Protein AF-B6BJ06-F1 (afdb_monomer)

Radius of gyration: 16.69 Å; Cα contacts (8 Å, |Δi|>4): 327; chains: 1; bounding box: 36×36×46 Å

Sequence (164 aa):
MKKNQIKNLITDSDLNSQWVYEVLEWADKYNVTDVMQICNTHNYQTYEEALISLQCINASGKGIEYLPNSIGKLIHLESVNISKNLLSSIPSSIGNLFNLHTLDLSSNHIEKLPPDIAKLLSLKSLNISWNHMNQLPSFLSSMDGLEKLDTSWNRVKNTNRKLI

Solvent-accessible surface area (backbone atoms only — not comparable to full-atom values): 8733 Å² total; per-residue (Å²): 117,61,81,68,59,61,59,75,74,54,55,82,80,54,69,73,43,68,49,54,52,51,50,51,54,51,26,50,72,43,66,26,54,53,66,59,50,44,54,70,42,90,89,45,95,44,56,62,57,24,49,39,66,35,39,61,43,70,44,56,64,44,67,41,59,68,66,62,62,50,60,30,62,31,40,48,21,32,35,40,33,49,21,48,26,49,24,48,55,59,52,56,37,58,23,48,22,46,49,22,31,36,41,34,48,23,40,28,45,30,44,57,80,44,77,36,58,60,50,30,65,48,26,30,34,42,32,50,20,39,22,52,21,56,59,79,66,75,57,67,80,69,39,85,52,50,78,42,77,40,61,54,67,40,56,48,67,94,79,66,88,82,82,116

Organism: Sulfurimonas gotlandica (strain DSM 19862 / JCM 16533 / GD1) (NCBI:txid929558)

InterPro domains:
  IPR001611 Leucine-rich repeat [PS51450] (99-121)
  IPR003591 Leucine-rich repeat, typical subtype [SM00369] (74-96)
  IPR003591 Leucine-rich repeat, typical subtype [SM00369] (97-119)
  IPR003591 Leucine-rich repeat, typical subtype [SM00369] (120-143)
  IPR032675 Leucine-rich repeat domain superfamily [G3DSA:3.80.10.10] (2-164)
  IPR050715 Leucine-rich repeat and signaling effector domain-containing protein [PTHR45752] (51-156)
  IPR055414 Disease resistance R13L4/SHOC-2-like, LRR domain [PF23598] (69-153)

Foldseek 3Di:
DPPVVVVVLADPVQVVDPLLCQQVVLCVLQVFVLLVVLSVDPPDPHSLVSQLCRAETDSAQRQDAADDLSVLSNQNHQEYAHEQYAYQAYHLSVLSNLNHAYDHHYQYAHQDYDLSVLSNLNHAEYEHANYAHQADDPSLVVNVNHNYYHHHNYNHDPDDPPND

Mean predicted aligned error: 6.14 Å

Nearest PDB structures (foldseek):
  4tzh-assembly2_B  TM=9.686E-01  e=1.362E-08  Leptospira interrogans
  4u06-assembly1_A  TM=9.691E-01  e=2.585E-08  Leptospira interrogans serovar Copenhageni str. Fiocruz L1-130
  7ax1-assembly1_A  TM=9.637E-01  e=7.379E-08  Homo sapiens
  7txh-assembly2_E  TM=8.788E-01  e=4.238E-07  Homo sapiens
  8glv-assembly1_Eb  TM=8.750E-01  e=5.047E-07  Chlamydomonas reinhardtii

Structure (mmCIF, N/CA/C/O backbone):
data_AF-B6BJ06-F1
#
_entry.id   AF-B6BJ06-F1
#
loop_
_atom_site.group_PDB
_atom_site.id
_atom_site.type_symbol
_atom_site.label_atom_id
_atom_site.label_alt_id
_atom_site.label_comp_id
_atom_site.label_asym_id
_atom_site.label_entity_id
_atom_site.label_seq_id
_atom_site.pdbx_PDB_ins_code
_atom_site.Cartn_x
_atom_site.Cartn_y
_atom_site.Cartn_z
_atom_site.occupancy
_atom_site.B_iso_or_equiv
_atom_site.auth_seq_id
_atom_site.auth_comp_id
_atom_site.auth_asym_id
_atom_site.auth_atom_id
_atom_site.pdbx_PDB_model_num
ATOM 1 N N . MET A 1 1 ? -14.562 14.552 3.806 1.00 49.53 1 MET A N 1
ATOM 2 C CA . MET A 1 1 ? -15.278 15.077 4.993 1.00 49.53 1 MET A CA 1
ATOM 3 C C . MET A 1 1 ? -14.473 16.280 5.518 1.00 49.53 1 MET A C 1
ATOM 5 O O . MET A 1 1 ? -13.269 16.332 5.295 1.00 49.53 1 MET A O 1
ATOM 9 N N . LYS A 1 2 ? -15.075 17.350 6.069 1.00 37.06 2 LYS A N 1
ATOM 10 C CA . LYS A 1 2 ? -14.274 18.527 6.513 1.00 37.06 2 LYS A CA 1
ATOM 11 C C . LYS A 1 2 ? -13.482 18.142 7.771 1.00 37.06 2 LYS A C 1
ATOM 13 O O . LYS A 1 2 ? -14.026 17.425 8.598 1.00 37.06 2 LYS A O 1
ATOM 18 N N . LYS A 1 3 ? -12.267 18.676 7.970 1.00 43.81 3 LYS A N 1
ATOM 19 C CA . LYS A 1 3 ? -11.367 18.457 9.136 1.00 43.81 3 LYS A CA 1
ATOM 20 C C . LYS A 1 3 ? -12.062 18.445 10.519 1.00 43.81 3 LYS A C 1
ATOM 22 O O . LYS A 1 3 ? -11.574 17.824 11.455 1.00 43.81 3 LYS A O 1
ATOM 27 N N . ASN A 1 4 ? -13.219 19.102 10.629 1.00 42.72 4 ASN A N 1
ATOM 28 C CA . ASN A 1 4 ? -14.059 19.163 11.828 1.00 42.72 4 ASN A CA 1
ATOM 29 C C . ASN A 1 4 ? -14.947 17.922 12.070 1.00 42.72 4 ASN A C 1
ATOM 31 O O . ASN A 1 4 ? -15.340 17.696 13.203 1.00 42.72 4 ASN A O 1
ATOM 35 N N . GLN A 1 5 ? -15.268 17.112 11.057 1.00 50.34 5 GLN A N 1
ATOM 36 C CA . GLN A 1 5 ? -16.071 15.891 11.227 1.00 50.34 5 GLN A CA 1
ATOM 37 C C . GLN A 1 5 ? -15.239 14.719 11.757 1.00 50.34 5 GLN A C 1
ATOM 39 O O . GLN A 1 5 ? -15.732 13.979 12.595 1.00 50.34 5 GLN A O 1
ATOM 44 N N . ILE A 1 6 ? -13.967 14.607 11.354 1.00 53.38 6 ILE A N 1
ATOM 45 C CA . ILE A 1 6 ? -13.030 13.624 11.922 1.00 53.38 6 ILE A CA 1
ATOM 46 C C . ILE A 1 6 ? -12.773 13.937 13.409 1.00 53.38 6 ILE A C 1
ATOM 48 O O . ILE A 1 6 ? -12.807 13.041 14.239 1.00 53.38 6 ILE A O 1
ATOM 52 N N . LYS A 1 7 ? -12.638 15.221 13.777 1.00 51.72 7 LYS A N 1
ATOM 53 C CA . LYS A 1 7 ? -12.495 15.649 15.184 1.00 51.72 7 LYS A CA 1
ATOM 54 C C . LYS A 1 7 ? -13.688 15.302 16.081 1.00 51.72 7 LYS A C 1
ATOM 56 O O . LYS A 1 7 ? -13.487 15.111 17.268 1.00 51.72 7 LYS A O 1
ATOM 61 N N . ASN A 1 8 ? -14.902 15.225 15.533 1.00 50.06 8 ASN A N 1
ATOM 62 C CA . ASN A 1 8 ? -16.104 14.889 16.307 1.00 50.06 8 ASN A CA 1
ATOM 63 C C . ASN A 1 8 ? -16.286 13.376 16.525 1.00 50.06 8 ASN A C 1
ATOM 65 O O . ASN A 1 8 ? -17.201 12.979 17.239 1.00 50.06 8 ASN A O 1
ATOM 69 N N . LEU A 1 9 ? -15.464 12.549 15.874 1.00 53.38 9 LEU A N 1
ATOM 70 C CA . LEU A 1 9 ? -15.512 11.089 15.953 1.00 53.38 9 LEU A CA 1
ATOM 71 C C . LEU A 1 9 ? -14.432 10.526 16.899 1.00 53.38 9 LEU A C 1
ATOM 73 O O . LEU A 1 9 ? -14.568 9.411 17.379 1.00 53.38 9 LEU A O 1
ATOM 77 N N . ILE A 1 10 ? -13.384 11.298 17.203 1.00 55.88 10 ILE A N 1
ATOM 78 C CA . ILE A 1 10 ? -12.196 10.862 17.951 1.00 55.88 10 ILE A CA 1
ATOM 79 C C . ILE A 1 10 ? -12.284 11.354 19.409 1.00 55.88 10 ILE A C 1
ATOM 81 O O . ILE A 1 10 ? -12.588 12.522 19.645 1.00 55.88 10 ILE A O 1
ATOM 85 N N . THR A 1 11 ? -12.002 10.494 20.391 1.00 56.03 11 THR A N 1
ATOM 86 C CA . THR A 1 11 ? -11.835 10.896 21.802 1.00 56.03 11 THR A CA 1
ATOM 87 C C . THR A 1 11 ? -10.463 11.549 22.027 1.00 56.03 11 THR A C 1
ATOM 89 O O . THR A 1 11 ? -9.502 11.266 21.315 1.00 56.03 11 THR A O 1
ATOM 92 N N . ASP A 1 12 ? -10.315 12.400 23.049 1.00 51.66 12 ASP A N 1
ATOM 93 C CA . ASP A 1 12 ? -9.034 13.074 23.342 1.00 51.66 12 ASP A CA 1
ATOM 94 C C . ASP A 1 12 ? -7.854 12.105 23.592 1.00 51.66 12 ASP A C 1
ATOM 96 O O . ASP A 1 12 ? -6.698 12.485 23.405 1.00 51.66 12 ASP A O 1
ATOM 100 N N . SER A 1 13 ? -8.117 10.845 23.967 1.00 57.47 13 SER A N 1
ATOM 101 C CA . SER A 1 13 ? -7.088 9.802 24.105 1.00 57.47 13 SER A CA 1
ATOM 102 C C . SER A 1 13 ? -6.494 9.361 22.765 1.00 57.47 13 SER A C 1
ATOM 104 O O . SER A 1 13 ? -5.293 9.104 22.688 1.00 57.47 13 SER A O 1
ATOM 106 N N . ASP A 1 14 ? -7.308 9.331 21.710 1.00 54.03 14 ASP A N 1
ATOM 107 C CA . ASP A 1 14 ? -6.938 8.862 20.371 1.00 54.03 14 ASP A CA 1
ATOM 108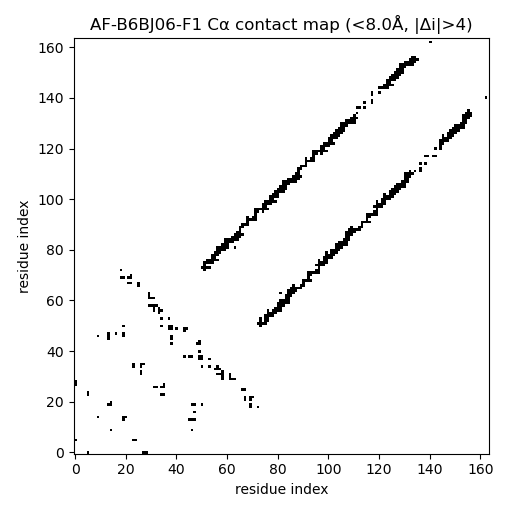 C C . ASP A 1 14 ? -6.239 9.970 19.554 1.00 54.03 14 ASP A C 1
ATOM 110 O O . ASP A 1 14 ? -5.459 9.691 18.641 1.00 54.03 14 ASP A O 1
ATOM 114 N N . LEU A 1 15 ? -6.450 11.243 19.925 1.00 51.44 15 LEU A N 1
ATOM 115 C CA . LEU A 1 15 ? -5.776 12.415 19.344 1.00 51.44 15 LEU A CA 1
ATOM 116 C C . LEU A 1 15 ? -4.274 12.506 19.679 1.00 51.44 15 LEU A C 1
ATOM 118 O O . LEU A 1 15 ? -3.571 13.308 19.063 1.00 51.44 15 LEU A O 1
ATOM 122 N N . ASN A 1 16 ? -3.760 11.690 20.605 1.00 58.12 16 ASN A N 1
ATOM 123 C CA . ASN A 1 1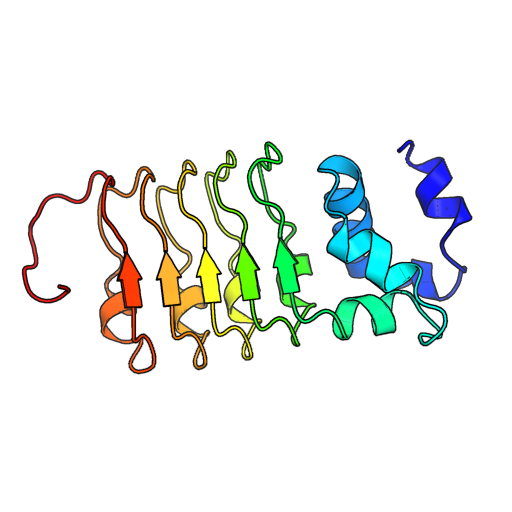6 ? -2.335 11.694 20.959 1.00 58.12 16 ASN A CA 1
ATOM 124 C C . ASN A 1 16 ? -1.451 10.910 19.969 1.00 58.12 16 ASN A C 1
ATOM 126 O O . ASN A 1 16 ? -0.232 11.102 19.955 1.00 58.12 16 ASN A O 1
ATOM 130 N N . SER A 1 17 ? -2.036 10.078 19.100 1.00 74.56 17 SER A N 1
ATOM 131 C CA . SER A 1 17 ? -1.301 9.286 18.107 1.00 74.56 17 SER A CA 1
ATOM 132 C C . SER A 1 17 ? -1.358 9.945 16.725 1.00 74.56 17 SER A C 1
ATOM 134 O O . SER A 1 17 ? -2.230 9.657 15.909 1.00 74.56 17 SER A O 1
ATOM 136 N N . GLN A 1 18 ? -0.382 10.812 16.420 1.00 86.44 18 GLN A N 1
ATOM 137 C CA . GLN A 1 18 ? -0.263 11.544 15.139 1.00 86.44 18 GLN A CA 1
ATOM 138 C C . GLN A 1 18 ? -0.430 10.654 13.887 1.00 86.44 18 GLN A C 1
ATOM 140 O O . GLN A 1 18 ? -0.928 11.109 12.857 1.00 86.44 18 GLN A O 1
ATOM 145 N N . TRP A 1 19 ? -0.029 9.384 13.976 1.00 93.38 19 TRP A N 1
ATOM 146 C CA . TRP A 1 19 ? -0.127 8.414 12.886 1.00 93.38 19 TRP A CA 1
ATOM 147 C C . TRP A 1 19 ? -1.575 7.973 12.600 1.00 93.38 19 TRP A C 1
ATOM 149 O O . TRP A 1 19 ? -1.930 7.784 11.438 1.00 93.38 19 TRP A O 1
ATOM 159 N N . VAL A 1 20 ? -2.421 7.860 13.634 1.00 92.38 20 VAL A N 1
ATOM 160 C CA . VAL A 1 20 ? -3.848 7.508 13.508 1.00 92.38 20 VAL A CA 1
ATOM 161 C C . VAL A 1 20 ? -4.549 8.577 12.682 1.00 92.38 20 VAL A C 1
ATOM 163 O O . VAL A 1 20 ? -5.242 8.269 11.714 1.00 92.38 20 VAL A O 1
ATOM 166 N N . TYR A 1 21 ? -4.299 9.848 13.005 1.00 90.25 21 TYR A N 1
ATOM 167 C CA . TYR A 1 21 ? -4.871 10.969 12.268 1.00 90.25 21 TYR A CA 1
ATOM 168 C C . TYR A 1 21 ? -4.455 10.971 10.793 1.00 90.25 21 TYR A C 1
ATOM 170 O O . TYR A 1 21 ? -5.302 11.164 9.927 1.00 90.25 21 TYR A O 1
ATOM 178 N N . GLU A 1 22 ? -3.174 10.722 10.498 1.00 93.62 22 GLU A N 1
ATOM 179 C CA . GLU A 1 22 ? -2.674 10.663 9.118 1.00 93.62 22 GLU A CA 1
ATOM 180 C C . GLU A 1 22 ? -3.395 9.576 8.302 1.00 93.62 22 GLU A C 1
ATOM 182 O O . GLU A 1 22 ? -3.807 9.824 7.167 1.00 93.62 22 GLU A O 1
ATOM 187 N N . VAL A 1 23 ? -3.592 8.387 8.885 1.00 95.56 23 VAL A N 1
ATOM 188 C CA . VAL A 1 23 ? -4.293 7.272 8.229 1.00 95.56 23 VAL A CA 1
ATOM 189 C C . VAL A 1 23 ? -5.776 7.591 8.028 1.00 95.56 23 VAL A C 1
ATOM 191 O O . VAL A 1 23 ? -6.295 7.364 6.935 1.00 95.56 23 VAL A O 1
ATOM 194 N N . LEU A 1 24 ? -6.454 8.151 9.034 1.00 94.00 24 LEU A N 1
ATOM 195 C CA . LEU A 1 24 ? -7.875 8.505 8.942 1.00 94.00 24 LEU A CA 1
ATOM 196 C C . LEU A 1 24 ? -8.128 9.654 7.958 1.00 94.00 24 LEU A C 1
ATOM 198 O O . LEU A 1 24 ? -9.065 9.586 7.168 1.00 94.00 24 LEU A O 1
ATOM 202 N N . GLU A 1 25 ? -7.289 10.693 7.959 1.00 94.06 25 GLU A N 1
ATOM 203 C CA . GLU A 1 25 ? -7.389 11.804 7.005 1.00 94.06 25 GLU A CA 1
ATOM 204 C C . GLU A 1 25 ? -7.158 11.316 5.569 1.00 94.06 25 GLU A C 1
ATOM 206 O O . GLU A 1 25 ? -7.900 11.689 4.658 1.00 94.06 25 GLU A O 1
ATOM 211 N N . TRP A 1 26 ? -6.172 10.438 5.363 1.00 97.50 26 TRP A N 1
ATOM 212 C CA . TRP A 1 26 ? -5.938 9.800 4.070 1.00 97.50 26 TRP A CA 1
ATOM 213 C C . TRP A 1 26 ? -7.134 8.951 3.622 1.00 97.50 26 TRP A C 1
ATOM 215 O O . TRP A 1 26 ? -7.601 9.093 2.488 1.00 97.50 26 TRP A O 1
ATOM 225 N N . ALA A 1 27 ? -7.651 8.096 4.504 1.00 96.50 27 ALA A N 1
ATOM 226 C CA . ALA A 1 27 ? -8.765 7.213 4.188 1.00 96.50 27 ALA A CA 1
ATOM 227 C C . ALA A 1 27 ? -10.039 7.997 3.868 1.00 96.50 27 ALA A C 1
ATOM 229 O O . ALA A 1 27 ? -10.725 7.678 2.896 1.00 96.50 27 ALA A O 1
ATOM 230 N N . ASP A 1 28 ? -10.321 9.059 4.624 1.00 95.12 28 ASP A N 1
ATOM 231 C CA . ASP A 1 28 ? -11.442 9.956 4.364 1.00 95.12 28 ASP A CA 1
ATOM 232 C C . ASP A 1 28 ? -11.299 10.680 3.019 1.00 95.12 28 ASP A C 1
ATOM 234 O O . ASP A 1 28 ? -12.246 10.727 2.230 1.00 95.12 28 ASP A O 1
ATOM 238 N N . LYS A 1 29 ? -10.100 11.200 2.718 1.00 96.69 29 LYS A N 1
ATOM 239 C CA . LYS A 1 29 ? -9.819 11.908 1.460 1.00 96.69 29 LYS A CA 1
ATOM 240 C C . LYS A 1 29 ? -10.120 11.039 0.239 1.00 96.69 29 LYS A C 1
ATOM 242 O O . LYS A 1 29 ? -10.716 11.531 -0.717 1.00 96.69 29 LYS A O 1
ATOM 247 N N . TYR A 1 30 ? -9.699 9.776 0.264 1.00 97.31 30 TYR A N 1
ATOM 248 C CA . TYR A 1 30 ? -9.817 8.862 -0.877 1.00 97.31 30 TYR A CA 1
ATOM 249 C C . TYR A 1 30 ? -10.987 7.877 -0.764 1.00 97.31 30 TYR A C 1
ATOM 251 O O . TYR A 1 30 ? -11.117 6.977 -1.594 1.00 97.31 30 TYR A O 1
ATOM 259 N N . ASN A 1 31 ? -11.862 8.044 0.231 1.00 96.00 31 ASN A N 1
ATOM 260 C CA . ASN A 1 31 ? -13.013 7.174 0.468 1.00 96.00 31 ASN A CA 1
ATOM 261 C C . ASN A 1 31 ? -12.624 5.679 0.550 1.00 96.00 31 ASN A C 1
ATOM 263 O O . ASN A 1 31 ? -13.162 4.821 -0.171 1.00 96.00 31 ASN A O 1
ATOM 267 N N . VAL A 1 32 ? -11.640 5.391 1.408 1.00 96.62 32 VAL A N 1
ATOM 268 C CA . VAL A 1 32 ? -11.146 4.045 1.726 1.00 96.62 32 VAL A CA 1
ATOM 269 C C . VAL A 1 32 ? -12.005 3.471 2.848 1.00 96.62 32 VAL A C 1
ATOM 271 O O . VAL A 1 32 ? -11.763 3.696 4.033 1.00 96.62 32 VAL A O 1
ATOM 274 N N . THR A 1 33 ? -13.061 2.760 2.461 1.00 92.88 33 THR A N 1
ATOM 275 C CA . THR A 1 33 ? -14.133 2.352 3.376 1.00 92.88 33 THR A CA 1
ATOM 276 C C . THR A 1 33 ? -13.687 1.355 4.430 1.00 92.88 33 THR A C 1
ATOM 278 O O . THR A 1 33 ? -14.184 1.444 5.542 1.00 92.88 33 THR A O 1
ATOM 281 N N . ASP A 1 34 ? -12.744 0.463 4.128 1.00 92.62 34 ASP A N 1
ATOM 282 C CA . ASP A 1 34 ? -12.305 -0.577 5.071 1.00 92.62 34 ASP A CA 1
ATOM 283 C C . ASP A 1 34 ? -11.707 0.036 6.347 1.00 92.62 34 ASP A C 1
ATOM 285 O O . ASP A 1 34 ? -12.043 -0.366 7.460 1.00 92.62 34 ASP A O 1
ATOM 289 N N . VAL A 1 35 ? -10.904 1.094 6.181 1.00 93.25 35 VAL A N 1
ATOM 290 C CA . VAL A 1 35 ? -10.323 1.874 7.285 1.00 93.25 35 VAL A CA 1
ATOM 291 C C . VAL A 1 35 ? -11.416 2.582 8.088 1.00 93.25 35 VAL A C 1
ATOM 293 O O . VAL A 1 35 ? -11.393 2.584 9.314 1.00 93.25 35 VAL A O 1
ATOM 296 N N . MET A 1 36 ? -12.412 3.162 7.418 1.00 90.56 36 MET A N 1
ATOM 297 C CA . MET A 1 36 ? -13.497 3.859 8.116 1.00 90.56 36 MET A CA 1
ATOM 298 C C . MET A 1 36 ? -14.468 2.886 8.802 1.00 90.56 36 MET A C 1
ATOM 300 O O . MET A 1 36 ? -15.033 3.205 9.843 1.00 90.56 36 MET A O 1
ATOM 304 N N . GLN A 1 37 ? -14.683 1.696 8.240 1.00 90.19 37 GLN A N 1
ATOM 305 C CA . GLN A 1 37 ? -15.586 0.682 8.782 1.00 90.19 37 GLN A CA 1
ATOM 306 C C . GLN A 1 37 ? -15.001 -0.005 10.014 1.00 90.19 37 GLN A C 1
ATOM 308 O O . GLN A 1 37 ? -15.733 -0.185 10.988 1.00 90.19 37 GLN A O 1
ATOM 313 N N . ILE A 1 38 ? -13.702 -0.332 10.018 1.00 89.50 38 ILE A N 1
ATOM 314 C CA . ILE A 1 38 ? -13.080 -0.980 11.183 1.00 89.50 38 ILE A CA 1
ATOM 315 C C . ILE A 1 38 ? -13.183 -0.091 12.427 1.00 89.50 38 ILE A C 1
ATOM 317 O O . ILE A 1 38 ? -13.570 -0.561 13.493 1.00 89.50 38 ILE A O 1
ATOM 321 N N . CYS A 1 39 ? -12.983 1.218 12.262 1.00 85.69 39 CYS A N 1
ATOM 322 C CA . CYS A 1 39 ? -13.110 2.210 13.326 1.00 85.69 39 CYS A CA 1
ATOM 323 C C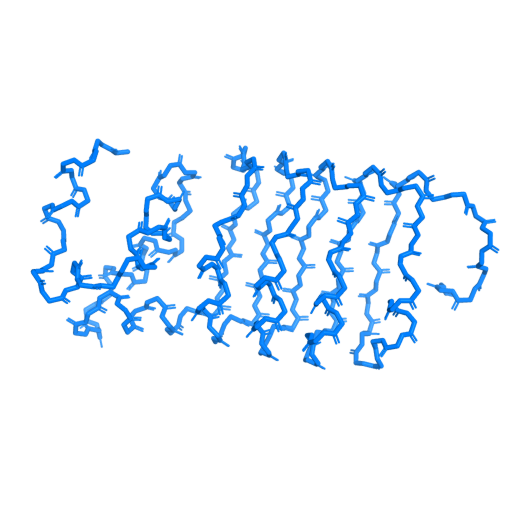 . CYS A 1 39 ? -14.539 2.334 13.884 1.00 85.69 39 CYS A C 1
ATOM 325 O O . CYS A 1 39 ? -14.711 2.711 15.035 1.00 85.69 39 CYS A O 1
ATOM 327 N N . ASN A 1 40 ? -15.568 1.985 13.108 1.00 83.38 40 ASN A N 1
ATOM 328 C CA . ASN A 1 40 ? -16.964 2.006 13.564 1.00 83.38 40 ASN A CA 1
ATOM 329 C C . ASN A 1 40 ? -17.415 0.679 14.204 1.00 83.38 40 ASN A C 1
ATOM 331 O O . ASN A 1 40 ? -18.587 0.521 14.557 1.00 83.38 40 ASN A O 1
ATOM 335 N N . THR A 1 41 ? -16.518 -0.300 14.329 1.00 84.44 41 THR A N 1
ATOM 336 C CA . THR A 1 41 ? -16.837 -1.589 14.945 1.00 84.44 41 THR A CA 1
ATOM 337 C C . THR A 1 41 ? -16.785 -1.463 16.467 1.00 84.44 41 THR A C 1
ATOM 339 O O . THR A 1 41 ? -15.774 -1.065 17.031 1.00 84.44 41 THR A O 1
ATOM 342 N N . HIS A 1 42 ? -17.859 -1.865 17.150 1.00 75.12 42 HIS A N 1
ATOM 343 C CA . HIS A 1 42 ? -18.038 -1.688 18.602 1.00 75.12 42 HIS A CA 1
ATOM 344 C C . HIS A 1 42 ? -17.142 -2.588 19.479 1.00 75.12 42 HIS A C 1
ATOM 346 O O . HIS A 1 42 ? -17.293 -2.607 20.698 1.00 75.12 42 HIS A O 1
ATOM 352 N N . ASN A 1 43 ? -16.230 -3.351 18.873 1.00 84.38 43 ASN A N 1
ATOM 353 C CA . ASN A 1 43 ? -15.359 -4.300 19.569 1.00 84.38 43 ASN A CA 1
ATOM 354 C C . ASN A 1 43 ? -14.005 -3.697 19.975 1.00 84.38 43 ASN A C 1
ATOM 356 O O . ASN A 1 43 ? -13.211 -4.393 20.604 1.00 84.38 43 ASN A O 1
ATOM 360 N N . TYR A 1 44 ? -13.733 -2.440 19.617 1.00 82.94 44 TYR A N 1
ATOM 361 C CA . TYR A 1 44 ? -12.471 -1.758 19.909 1.00 82.94 44 TYR A CA 1
ATOM 362 C C . TYR A 1 44 ? -12.702 -0.587 20.854 1.00 82.94 44 TYR A C 1
ATOM 364 O O . TYR A 1 44 ? -13.725 0.095 20.766 1.00 82.94 44 TYR A O 1
ATOM 372 N N . GLN A 1 45 ? -11.756 -0.355 21.762 1.00 83.44 45 GLN A N 1
ATOM 373 C CA . GLN A 1 45 ? -11.841 0.743 22.724 1.00 83.44 45 GLN A CA 1
ATOM 374 C C . GLN A 1 45 ? -11.292 2.046 22.138 1.00 83.44 45 GLN A C 1
ATOM 376 O O . GLN A 1 45 ? -11.710 3.122 22.559 1.00 83.44 45 GLN A O 1
ATOM 381 N N . THR A 1 46 ? -10.384 1.945 21.162 1.00 86.75 46 THR A N 1
ATOM 382 C CA . THR A 1 46 ? -9.731 3.081 20.497 1.00 86.75 46 THR A CA 1
ATOM 383 C C . THR A 1 46 ? -9.627 2.868 18.988 1.00 86.75 46 THR A C 1
ATOM 385 O O . THR A 1 46 ? -9.648 1.737 18.488 1.00 86.75 46 THR A O 1
ATOM 388 N N . TYR A 1 47 ? -9.444 3.952 18.233 1.00 88.94 47 TYR A N 1
ATOM 389 C CA . TYR A 1 47 ? -9.121 3.855 16.809 1.00 88.94 47 TYR A CA 1
ATOM 390 C C . TYR A 1 47 ? -7.754 3.243 16.539 1.00 88.94 47 TYR A C 1
ATOM 392 O O . TYR A 1 47 ? -7.589 2.575 15.523 1.00 88.94 47 TYR A O 1
ATOM 400 N N . GLU A 1 48 ? -6.791 3.427 17.437 1.00 90.44 48 GLU A N 1
ATOM 401 C CA . GLU A 1 48 ? -5.483 2.782 17.337 1.00 90.44 48 GLU A CA 1
ATOM 402 C C . GLU A 1 48 ? -5.622 1.253 17.336 1.00 90.44 48 GLU A C 1
ATOM 404 O O . GLU A 1 48 ? -5.119 0.595 16.423 1.00 90.44 48 GLU A O 1
ATOM 409 N N . GLU A 1 49 ? -6.382 0.691 18.279 1.00 90.06 49 GLU A N 1
ATOM 410 C CA . GLU A 1 49 ? -6.678 -0.747 18.323 1.00 90.06 49 GLU A CA 1
ATOM 411 C C . GLU A 1 49 ? -7.400 -1.226 17.060 1.00 90.06 49 GLU A C 1
ATOM 413 O O . GLU A 1 49 ? -7.004 -2.232 16.464 1.00 90.06 49 GLU A O 1
ATOM 418 N N . ALA A 1 50 ? -8.423 -0.487 16.620 1.00 92.88 50 ALA A N 1
ATOM 419 C CA . ALA A 1 50 ? -9.172 -0.820 15.413 1.00 92.88 50 ALA A CA 1
ATOM 420 C C . ALA A 1 50 ? -8.261 -0.848 14.174 1.00 92.88 50 ALA A C 1
ATOM 422 O O . ALA A 1 50 ? -8.249 -1.831 13.432 1.00 92.88 50 ALA A O 1
ATOM 423 N N . LEU A 1 51 ? -7.446 0.190 13.969 1.00 94.25 51 LEU A N 1
ATOM 424 C CA . LEU A 1 51 ? -6.528 0.293 12.834 1.00 94.25 51 LEU A CA 1
ATOM 425 C C . LEU A 1 51 ? -5.448 -0.790 12.866 1.00 94.25 51 LEU A C 1
ATOM 427 O O . LEU A 1 51 ? -5.186 -1.414 11.839 1.00 94.25 51 LEU A O 1
ATOM 431 N N . ILE A 1 52 ? -4.839 -1.050 14.027 1.00 93.19 52 ILE A N 1
ATOM 432 C CA . ILE A 1 52 ? -3.819 -2.098 14.165 1.00 93.19 52 ILE A CA 1
ATOM 433 C C . ILE A 1 52 ? -4.408 -3.475 13.851 1.00 93.19 52 ILE A C 1
ATOM 435 O O . ILE A 1 52 ? -3.682 -4.322 13.340 1.00 93.19 52 ILE A O 1
ATOM 439 N N . SER A 1 53 ? -5.698 -3.701 14.111 1.00 95.31 53 SER A N 1
ATOM 440 C CA . SER A 1 53 ? -6.374 -4.970 13.814 1.00 95.31 53 SER A CA 1
ATOM 441 C C . SER A 1 53 ? -6.745 -5.174 12.340 1.00 95.31 53 SER A C 1
ATOM 443 O O . SER A 1 53 ? -7.204 -6.255 11.971 1.00 95.31 53 SER A O 1
ATOM 445 N N . LEU A 1 54 ? -6.578 -4.156 11.490 1.00 97.00 54 LEU A N 1
ATOM 446 C CA . LEU A 1 54 ? -6.990 -4.220 10.094 1.00 97.00 54 LEU A CA 1
ATOM 447 C C . LEU A 1 54 ? -6.150 -5.250 9.324 1.00 97.00 54 LEU A C 1
ATOM 449 O O . LEU A 1 54 ? -4.926 -5.149 9.266 1.00 97.00 54 LEU A O 1
ATOM 453 N N . GLN A 1 55 ? -6.825 -6.211 8.691 1.00 97.75 55 GLN A N 1
ATOM 454 C CA . GLN A 1 55 ? -6.180 -7.271 7.905 1.00 97.75 55 GLN A CA 1
ATOM 455 C C . GLN A 1 55 ? -6.177 -6.987 6.401 1.00 97.75 55 GLN A C 1
ATOM 457 O O . GLN A 1 55 ? -5.286 -7.435 5.680 1.00 97.75 55 GLN A O 1
ATOM 462 N N . CYS A 1 56 ? -7.154 -6.227 5.911 1.00 98.19 56 CYS A N 1
ATOM 463 C CA . CYS A 1 56 ? -7.336 -5.994 4.485 1.00 98.19 56 CYS A CA 1
ATOM 464 C C . CYS A 1 56 ? -7.608 -4.520 4.193 1.00 98.19 56 CYS A C 1
ATOM 466 O O . CYS A 1 56 ? -8.415 -3.888 4.872 1.00 98.19 56 CYS A O 1
ATOM 468 N N . ILE A 1 57 ? -6.979 -4.000 3.139 1.00 98.25 57 ILE A N 1
ATOM 469 C CA . ILE A 1 57 ? -7.342 -2.720 2.521 1.00 98.25 57 ILE A CA 1
ATOM 470 C C . ILE A 1 57 ? -7.606 -2.948 1.039 1.00 98.25 57 ILE A C 1
ATOM 472 O O . ILE A 1 57 ? -6.725 -3.385 0.298 1.00 98.25 57 ILE A O 1
ATOM 476 N N . ASN A 1 58 ? -8.794 -2.569 0.587 1.00 98.19 58 ASN A N 1
ATOM 477 C CA . ASN A 1 58 ? -9.160 -2.422 -0.807 1.00 98.19 58 ASN A CA 1
ATOM 478 C C . ASN A 1 58 ? -9.468 -0.952 -1.114 1.00 98.19 58 ASN A C 1
ATOM 480 O O . ASN A 1 58 ? -10.544 -0.424 -0.836 1.00 98.19 58 ASN A O 1
ATOM 484 N N . ALA A 1 59 ? -8.506 -0.297 -1.753 1.00 98.06 59 ALA A N 1
ATOM 485 C CA . ALA A 1 59 ? -8.615 1.072 -2.228 1.00 98.06 59 ALA A CA 1
ATOM 486 C C . ALA A 1 59 ? -8.386 1.162 -3.745 1.00 98.06 59 ALA A C 1
ATOM 488 O O . ALA A 1 59 ? -7.839 2.147 -4.246 1.00 98.06 59 ALA A O 1
ATOM 489 N N . SER A 1 60 ? -8.794 0.131 -4.491 1.00 98.56 60 SER A N 1
ATOM 490 C CA . SER A 1 60 ? -8.682 0.127 -5.949 1.00 98.56 60 SER A CA 1
ATOM 491 C C . SER A 1 60 ? -9.533 1.235 -6.580 1.00 98.56 60 SER A C 1
ATOM 493 O O . SER A 1 60 ? -10.712 1.377 -6.246 1.00 98.56 60 SER A O 1
ATOM 495 N N . GLY A 1 61 ? -8.992 1.960 -7.563 1.00 98.50 61 GLY A N 1
ATOM 496 C CA . GLY A 1 61 ? -9.791 2.887 -8.377 1.00 98.50 61 GLY A CA 1
ATOM 497 C C . GLY A 1 61 ? -10.240 4.153 -7.644 1.00 98.50 61 GLY A C 1
ATOM 498 O O . GLY A 1 61 ? -11.318 4.669 -7.934 1.00 98.50 61 GLY A O 1
ATOM 499 N N . LYS A 1 62 ? -9.467 4.628 -6.663 1.00 98.06 62 LYS A N 1
ATOM 500 C CA . LYS A 1 62 ? -9.835 5.751 -5.783 1.00 98.06 62 LYS A CA 1
ATOM 501 C C . LYS A 1 62 ? -9.152 7.073 -6.146 1.00 98.06 62 LYS A C 1
ATOM 503 O O . LYS A 1 62 ? -9.387 8.078 -5.481 1.00 98.06 62 LYS A O 1
ATOM 508 N N . GLY A 1 63 ? -8.317 7.085 -7.187 1.00 98.31 63 GLY A N 1
ATOM 509 C CA . GLY A 1 63 ? -7.521 8.257 -7.562 1.00 98.31 63 GLY A CA 1
ATOM 510 C C . GLY A 1 63 ? -6.448 8.596 -6.524 1.00 98.31 63 GLY A C 1
ATOM 511 O O . GLY A 1 63 ? -6.120 9.762 -6.341 1.00 98.31 63 GLY A O 1
ATOM 512 N N . ILE A 1 64 ? -5.933 7.593 -5.807 1.00 98.62 64 ILE A N 1
ATOM 513 C CA . ILE A 1 64 ? -4.912 7.784 -4.774 1.00 98.62 64 ILE A CA 1
ATOM 514 C C . ILE A 1 64 ? -3.598 8.229 -5.414 1.00 98.62 64 ILE A C 1
ATOM 516 O O . ILE A 1 64 ? -3.033 7.521 -6.243 1.00 98.62 64 ILE A O 1
ATOM 520 N N . GLU A 1 65 ? -3.090 9.381 -4.986 1.00 98.38 65 GLU A N 1
ATOM 521 C CA . GLU A 1 65 ? -1.815 9.941 -5.460 1.00 98.38 65 GLU A CA 1
ATOM 522 C C . GLU A 1 65 ? -0.632 9.577 -4.551 1.00 98.38 65 GLU A C 1
ATOM 524 O O . GLU A 1 65 ? 0.516 9.570 -4.991 1.00 98.38 65 GLU A O 1
ATOM 529 N N . TYR A 1 66 ? -0.899 9.255 -3.280 1.00 98.38 66 TYR A N 1
ATOM 530 C CA . TYR A 1 66 ? 0.120 8.871 -2.300 1.00 98.38 66 TYR A CA 1
ATOM 531 C C . TYR A 1 66 ? -0.435 7.925 -1.230 1.00 98.38 66 TYR A C 1
ATOM 533 O O . TYR A 1 66 ? -1.626 7.954 -0.906 1.00 98.38 66 TYR A O 1
ATOM 541 N N . LEU A 1 67 ? 0.458 7.134 -0.634 1.00 98.31 67 LEU A N 1
ATOM 542 C CA . LEU A 1 67 ? 0.212 6.431 0.625 1.00 98.31 67 LEU A CA 1
ATOM 543 C C . LEU A 1 67 ? 0.876 7.202 1.777 1.00 98.31 67 LEU A C 1
ATOM 545 O O . LEU A 1 67 ? 1.998 7.684 1.599 1.00 98.31 67 LEU A O 1
ATOM 549 N N . PRO A 1 68 ? 0.220 7.328 2.943 1.00 97.50 68 PRO A N 1
ATOM 550 C CA . PRO A 1 68 ? 0.819 7.953 4.115 1.00 97.50 68 PRO A CA 1
ATOM 551 C C . PRO A 1 68 ? 1.986 7.103 4.621 1.00 97.50 68 PRO A C 1
ATOM 553 O O . PRO A 1 68 ? 1.938 5.871 4.551 1.00 97.50 68 PRO A O 1
ATOM 556 N N . ASN A 1 69 ? 3.014 7.727 5.202 1.00 96.69 69 ASN A N 1
ATOM 557 C CA . ASN A 1 69 ? 4.119 6.967 5.802 1.00 96.69 69 ASN A CA 1
ATOM 558 C C . ASN A 1 69 ? 3.606 6.084 6.950 1.00 96.69 69 ASN A C 1
ATOM 560 O O . ASN A 1 69 ? 4.113 4.981 7.162 1.00 96.69 69 ASN A O 1
ATOM 564 N N . SER A 1 70 ? 2.553 6.526 7.638 1.00 97.19 70 SER A N 1
ATOM 565 C CA . SER A 1 70 ? 1.897 5.772 8.706 1.00 97.19 70 SER A CA 1
ATOM 566 C C . SER A 1 70 ? 1.200 4.484 8.257 1.00 97.19 70 SER A C 1
ATOM 568 O O . SER A 1 70 ? 0.824 3.696 9.119 1.00 97.19 70 SER A O 1
ATOM 570 N N . ILE A 1 71 ? 1.104 4.180 6.951 1.00 97.44 71 ILE A N 1
ATOM 571 C CA . ILE A 1 71 ? 0.586 2.879 6.486 1.00 97.44 71 ILE A CA 1
ATOM 572 C C . ILE A 1 71 ? 1.363 1.701 7.094 1.00 97.44 71 ILE A C 1
ATOM 574 O O . ILE A 1 71 ? 0.774 0.684 7.440 1.00 97.44 71 ILE A O 1
ATOM 578 N N . GLY A 1 72 ? 2.669 1.871 7.329 1.00 97.19 72 GLY A N 1
ATOM 579 C CA . GLY A 1 72 ? 3.527 0.862 7.956 1.00 97.19 72 GLY A CA 1
ATOM 580 C C . GLY A 1 72 ? 3.249 0.601 9.441 1.00 97.19 72 GLY A C 1
ATOM 581 O O . GLY A 1 72 ? 3.972 -0.181 10.052 1.00 97.19 72 GLY A O 1
ATOM 582 N N . LYS A 1 73 ? 2.261 1.272 10.050 1.00 97.38 73 LYS A N 1
ATOM 583 C CA . LYS A 1 73 ? 1.776 0.990 11.413 1.00 97.38 73 LYS A CA 1
ATOM 584 C C . LYS A 1 73 ? 0.677 -0.073 11.446 1.00 97.38 73 LYS A C 1
ATOM 586 O O . LYS A 1 73 ? 0.421 -0.637 12.504 1.00 97.38 73 LYS A O 1
ATOM 591 N N . LEU A 1 74 ? 0.074 -0.391 10.301 1.00 97.31 74 LEU A N 1
ATOM 592 C CA . LEU A 1 74 ? -0.998 -1.380 10.175 1.00 97.31 74 LEU A CA 1
ATOM 593 C C . LEU A 1 74 ? -0.414 -2.799 10.056 1.00 97.31 74 LEU A C 1
ATOM 595 O O . LEU A 1 74 ? -0.578 -3.489 9.055 1.00 97.31 74 LEU A O 1
ATOM 599 N N . ILE A 1 75 ? 0.347 -3.213 11.069 1.00 95.75 75 ILE A N 1
ATOM 600 C CA . ILE A 1 75 ? 1.246 -4.380 11.023 1.00 95.75 75 ILE A CA 1
ATOM 601 C C . ILE A 1 75 ? 0.544 -5.737 10.834 1.00 95.75 75 ILE A C 1
ATOM 603 O O . ILE A 1 75 ? 1.212 -6.714 10.495 1.00 95.75 75 ILE A O 1
ATOM 607 N N . HIS A 1 76 ? -0.775 -5.815 11.035 1.00 98.06 76 HIS A N 1
ATOM 608 C CA . HIS A 1 76 ? -1.566 -7.032 10.814 1.00 98.06 76 HIS A CA 1
ATOM 609 C C . HIS A 1 76 ? -2.196 -7.107 9.417 1.00 98.06 76 HIS A C 1
ATOM 611 O O . HIS A 1 76 ? -2.941 -8.043 9.147 1.00 98.06 76 HIS A O 1
ATOM 617 N N . LEU A 1 77 ? -1.886 -6.167 8.514 1.00 98.56 77 LEU A N 1
ATOM 618 C CA . LEU A 1 77 ? -2.332 -6.259 7.127 1.00 98.56 77 LEU A CA 1
ATOM 619 C C . LEU A 1 77 ? -1.774 -7.514 6.452 1.00 98.56 77 LEU A C 1
ATOM 621 O O . LEU A 1 77 ? -0.564 -7.716 6.377 1.00 98.56 77 LEU A O 1
ATOM 625 N N . GLU A 1 78 ? -2.682 -8.300 5.889 1.00 98.69 78 GLU A N 1
ATOM 626 C CA . GLU A 1 78 ? -2.428 -9.518 5.126 1.00 98.69 78 GLU A CA 1
ATOM 627 C C . GLU A 1 78 ? -2.653 -9.304 3.625 1.00 98.69 78 GLU A C 1
ATOM 629 O O . GLU A 1 78 ? -1.994 -9.940 2.798 1.00 98.69 78 GLU A O 1
ATOM 634 N N . SER A 1 79 ? -3.544 -8.381 3.249 1.00 98.75 79 SER A N 1
ATOM 635 C CA . SER A 1 79 ? -3.844 -8.076 1.850 1.00 98.75 79 SER A CA 1
ATOM 636 C C . SER A 1 79 ? -4.060 -6.584 1.618 1.00 98.75 79 SER A C 1
ATOM 638 O O . SER A 1 79 ? -4.898 -5.947 2.254 1.00 98.75 79 SER A O 1
ATOM 640 N N . VAL A 1 80 ? -3.347 -6.026 0.642 1.00 98.81 80 VAL A N 1
ATOM 641 C CA . VAL A 1 80 ? -3.452 -4.617 0.252 1.00 98.81 80 VAL A CA 1
ATOM 642 C C . VAL A 1 80 ? -3.653 -4.518 -1.257 1.00 98.81 80 VAL A C 1
ATOM 644 O O . VAL A 1 80 ? -2.789 -4.907 -2.040 1.00 98.81 80 VAL A O 1
ATOM 647 N N . ASN A 1 81 ? -4.790 -3.960 -1.667 1.00 98.81 81 ASN A N 1
ATOM 648 C CA . ASN A 1 81 ? -5.103 -3.638 -3.054 1.00 98.81 81 ASN A CA 1
ATOM 649 C C . ASN A 1 81 ? -5.218 -2.119 -3.226 1.00 98.81 81 ASN A C 1
ATOM 651 O O . ASN A 1 81 ? -6.218 -1.517 -2.834 1.00 98.81 81 ASN A O 1
ATOM 655 N N . ILE A 1 82 ? -4.206 -1.515 -3.849 1.00 98.62 82 ILE A N 1
ATOM 656 C CA . ILE A 1 82 ? -4.163 -0.094 -4.234 1.00 98.62 82 ILE A CA 1
ATOM 657 C C . ILE A 1 82 ? -4.059 0.023 -5.767 1.00 98.62 82 ILE A C 1
ATOM 659 O O . ILE A 1 82 ? -3.506 0.984 -6.306 1.00 98.62 82 ILE A O 1
ATOM 663 N N . SER A 1 83 ? -4.583 -0.959 -6.502 1.00 98.88 83 SER A N 1
ATOM 664 C CA . SER A 1 83 ? -4.547 -0.949 -7.965 1.00 98.88 83 SER A CA 1
ATOM 665 C C . SER A 1 83 ? -5.394 0.178 -8.574 1.00 98.88 83 SER A C 1
ATOM 667 O O . SER A 1 83 ? -6.279 0.743 -7.929 1.00 98.88 83 SER A O 1
ATOM 669 N N . LYS A 1 84 ? -5.149 0.518 -9.843 1.00 98.75 84 LYS A N 1
ATOM 670 C CA . LYS A 1 84 ? -5.937 1.513 -10.603 1.00 98.75 84 LYS A CA 1
ATOM 671 C C . LYS A 1 84 ? -5.959 2.890 -9.926 1.00 98.75 84 LYS A C 1
ATOM 673 O O . LYS A 1 84 ? -7.012 3.511 -9.793 1.00 98.75 84 LYS A O 1
ATOM 678 N N . ASN A 1 85 ? -4.803 3.352 -9.471 1.00 98.81 85 ASN A N 1
ATOM 679 C CA . ASN A 1 85 ? -4.629 4.650 -8.822 1.00 98.81 85 ASN A CA 1
ATOM 680 C C . ASN A 1 85 ? -3.560 5.476 -9.561 1.00 98.81 85 ASN A C 1
ATOM 682 O O . ASN A 1 85 ? -3.207 5.175 -10.700 1.00 98.81 85 ASN A O 1
ATOM 686 N N . LEU A 1 86 ? -3.093 6.563 -8.948 1.00 98.69 86 LEU A N 1
ATOM 687 C CA . LEU A 1 86 ? -2.161 7.526 -9.539 1.00 98.69 86 LEU A CA 1
ATOM 688 C C . LEU A 1 86 ? -0.814 7.544 -8.796 1.00 98.69 86 LEU A C 1
ATOM 690 O O . LEU A 1 86 ? -0.089 8.536 -8.852 1.00 98.69 86 LEU A O 1
ATOM 694 N N . LEU A 1 87 ? -0.472 6.466 -8.079 1.00 98.50 87 LEU A N 1
ATOM 695 C CA . LEU A 1 87 ? 0.747 6.404 -7.272 1.00 98.50 87 LEU A CA 1
ATOM 696 C C . LEU A 1 87 ? 1.989 6.490 -8.155 1.00 98.50 87 LEU A C 1
ATOM 698 O O . LEU A 1 87 ? 2.188 5.653 -9.032 1.00 98.50 87 LEU A O 1
ATOM 702 N N . SER A 1 88 ? 2.865 7.452 -7.874 1.00 97.31 88 SER A N 1
ATOM 703 C CA . SER A 1 88 ? 4.195 7.555 -8.494 1.00 97.31 88 SER A CA 1
ATOM 704 C C . SER A 1 88 ? 5.294 6.880 -7.666 1.00 97.31 88 SER A C 1
ATOM 706 O O . SER A 1 88 ? 6.350 6.519 -8.188 1.00 97.31 88 SER A O 1
ATOM 708 N N . SER A 1 89 ? 5.048 6.686 -6.368 1.00 96.50 89 SER A N 1
ATOM 709 C CA . SER A 1 89 ? 5.987 6.090 -5.419 1.00 96.50 89 SER A CA 1
ATOM 710 C C . SER A 1 89 ? 5.259 5.360 -4.291 1.00 96.50 89 SER A C 1
ATOM 712 O O . SER A 1 89 ? 4.073 5.590 -4.047 1.00 96.50 89 SER A O 1
ATOM 714 N N . ILE A 1 90 ? 5.990 4.482 -3.604 1.00 98.06 90 ILE A N 1
ATOM 715 C CA . ILE A 1 90 ? 5.535 3.754 -2.415 1.00 98.06 90 ILE A CA 1
ATOM 716 C C . ILE A 1 90 ? 6.450 4.148 -1.248 1.00 98.06 90 ILE A C 1
ATOM 718 O O . ILE A 1 90 ? 7.673 4.146 -1.432 1.00 98.06 90 ILE A O 1
ATOM 722 N N . PRO A 1 91 ? 5.910 4.485 -0.062 1.00 98.06 91 PRO A N 1
ATOM 723 C CA . PRO A 1 91 ? 6.731 4.818 1.096 1.00 98.06 91 PRO A CA 1
ATOM 724 C C . PRO A 1 91 ? 7.542 3.601 1.558 1.00 98.06 91 PRO A C 1
ATOM 726 O O . PRO A 1 91 ? 7.058 2.470 1.522 1.00 98.06 91 PRO A O 1
ATOM 729 N N . SER A 1 92 ? 8.768 3.821 2.042 1.00 98.19 92 SER A N 1
ATOM 730 C CA . SER A 1 92 ? 9.627 2.745 2.571 1.00 98.19 92 SER A CA 1
ATOM 731 C C . SER A 1 92 ? 9.003 2.011 3.760 1.00 98.19 92 SER A C 1
ATOM 733 O O . SER A 1 92 ? 9.279 0.833 3.974 1.00 98.19 92 SER A O 1
ATOM 735 N N . SER A 1 93 ? 8.104 2.673 4.495 1.00 98.38 93 SER A N 1
ATOM 736 C CA . SER A 1 93 ? 7.356 2.078 5.604 1.00 98.38 93 SER A CA 1
ATOM 737 C C . SER A 1 93 ? 6.461 0.909 5.191 1.00 98.38 93 SER A C 1
ATOM 739 O O . SER A 1 93 ? 6.066 0.139 6.065 1.00 98.38 93 SER A O 1
ATOM 741 N N . ILE A 1 94 ? 6.199 0.709 3.891 1.00 98.25 94 ILE A N 1
ATOM 742 C CA . ILE A 1 94 ? 5.538 -0.504 3.398 1.00 98.25 94 ILE A CA 1
ATOM 743 C C . ILE A 1 94 ? 6.266 -1.766 3.873 1.00 98.25 94 ILE A C 1
ATOM 745 O O . ILE A 1 94 ? 5.615 -2.748 4.196 1.00 98.25 94 ILE A O 1
ATOM 749 N N . GLY A 1 95 ? 7.598 -1.720 4.010 1.00 97.69 95 GLY A N 1
ATOM 750 C CA . GLY A 1 95 ? 8.410 -2.847 4.473 1.00 97.69 95 GLY A CA 1
ATOM 751 C C . GLY A 1 95 ? 8.174 -3.264 5.927 1.00 9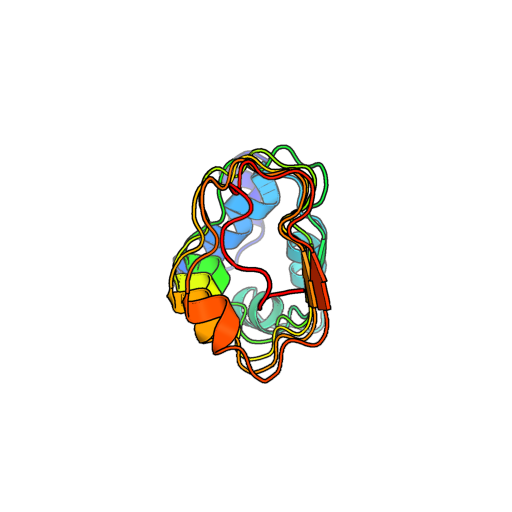7.69 95 GLY A C 1
ATOM 752 O O . GLY A 1 95 ? 8.732 -4.270 6.351 1.00 97.69 95 GLY A O 1
ATOM 753 N N . ASN A 1 96 ? 7.362 -2.524 6.688 1.00 98.25 96 ASN A N 1
ATOM 754 C CA . ASN A 1 96 ? 6.969 -2.889 8.051 1.00 98.25 96 ASN A CA 1
ATOM 755 C C . ASN A 1 96 ? 5.739 -3.811 8.098 1.00 98.25 96 ASN A C 1
ATOM 757 O O . ASN A 1 96 ? 5.358 -4.269 9.173 1.00 98.25 96 ASN A O 1
ATOM 761 N N . LEU A 1 97 ? 5.087 -4.071 6.961 1.00 97.88 97 LEU A N 1
ATOM 762 C CA . LEU A 1 97 ? 3.902 -4.927 6.886 1.00 97.88 97 LEU A CA 1
ATOM 763 C C . LEU A 1 97 ? 4.304 -6.406 6.825 1.00 97.88 97 LEU A C 1
ATOM 765 O O . LEU A 1 97 ? 4.072 -7.092 5.836 1.00 97.88 97 LEU A O 1
ATOM 769 N N . PHE A 1 98 ? 4.951 -6.906 7.878 1.00 95.06 98 PHE A N 1
ATOM 770 C CA . PHE A 1 98 ? 5.579 -8.234 7.885 1.00 95.06 98 PHE A CA 1
ATOM 771 C C . PHE A 1 98 ? 4.600 -9.400 7.656 1.00 95.06 98 PHE A C 1
ATOM 773 O O . PHE A 1 98 ? 5.028 -10.467 7.219 1.00 95.06 98 PHE A O 1
ATOM 780 N N . ASN A 1 99 ? 3.305 -9.194 7.915 1.00 97.62 99 ASN A N 1
ATOM 781 C CA . ASN A 1 99 ? 2.237 -10.177 7.698 1.00 97.62 99 ASN A CA 1
ATOM 782 C C . ASN A 1 99 ? 1.595 -10.094 6.302 1.00 97.62 99 ASN A C 1
ATOM 784 O O . ASN A 1 99 ? 0.663 -10.841 6.014 1.00 97.62 99 ASN A O 1
ATOM 788 N N . LEU A 1 100 ? 2.065 -9.200 5.428 1.00 98.56 100 LEU A N 1
ATOM 789 C CA . LEU A 1 100 ? 1.444 -8.977 4.129 1.00 98.56 100 LEU A CA 1
ATOM 790 C C . LEU A 1 100 ?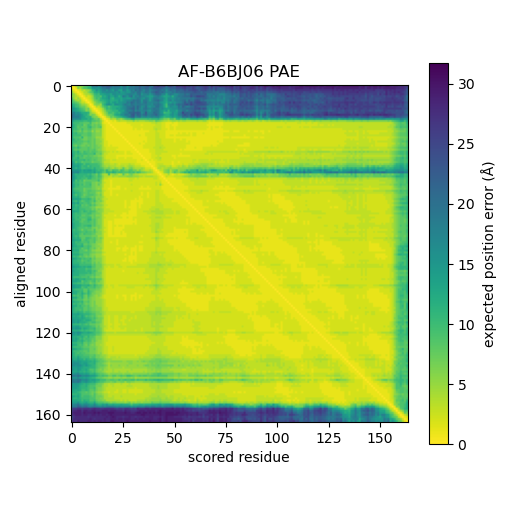 1.718 -10.151 3.189 1.00 98.56 100 LEU A C 1
ATOM 792 O O . LEU A 1 100 ? 2.864 -10.414 2.842 1.00 98.56 100 LEU A O 1
ATOM 796 N N . HIS A 1 101 ? 0.656 -10.812 2.733 1.00 98.62 101 HIS A N 1
ATOM 797 C CA . HIS A 1 101 ? 0.706 -11.939 1.801 1.00 98.62 101 HIS A CA 1
ATOM 798 C C . HIS A 1 101 ? 0.448 -11.507 0.358 1.00 98.62 101 HIS A C 1
ATOM 800 O O . HIS A 1 101 ? 1.030 -12.071 -0.573 1.00 98.62 101 HIS A O 1
ATOM 806 N N . THR A 1 102 ? -0.419 -10.511 0.164 1.00 98.81 102 THR A N 1
ATOM 807 C CA . THR A 1 102 ? -0.809 -10.018 -1.162 1.00 98.81 102 THR A CA 1
ATOM 808 C C . THR A 1 102 ? -0.684 -8.504 -1.241 1.00 98.81 102 THR A C 1
ATOM 810 O O . THR A 1 102 ? -1.261 -7.780 -0.430 1.00 98.81 102 THR A O 1
ATOM 813 N N . LEU A 1 103 ? 0.031 -8.031 -2.260 1.00 98.81 103 LEU A N 1
ATOM 814 C CA . LEU A 1 103 ? 0.174 -6.616 -2.576 1.00 98.81 103 LEU A CA 1
ATOM 815 C C . LEU A 1 103 ? -0.121 -6.380 -4.061 1.00 98.81 103 LEU A C 1
ATOM 817 O O . LEU A 1 103 ? 0.645 -6.795 -4.932 1.00 98.81 103 LEU A O 1
ATOM 821 N N . ASP A 1 104 ? -1.228 -5.694 -4.344 1.00 98.88 104 ASP A N 1
ATOM 822 C CA . ASP A 1 104 ? -1.595 -5.268 -5.695 1.00 98.88 104 ASP A CA 1
ATOM 823 C C . ASP A 1 104 ? -1.416 -3.753 -5.850 1.00 98.88 104 ASP A C 1
ATOM 825 O O . ASP A 1 104 ? -2.141 -2.945 -5.263 1.00 98.88 104 ASP A O 1
ATOM 829 N N . LEU A 1 105 ? -0.422 -3.386 -6.656 1.00 98.75 105 LEU A N 1
ATOM 830 C CA . LEU A 1 105 ? -0.064 -2.024 -7.041 1.00 98.75 105 LEU A CA 1
ATOM 831 C C . LEU A 1 105 ? -0.250 -1.802 -8.549 1.00 98.75 105 LEU A C 1
ATOM 833 O O . LEU A 1 105 ? 0.275 -0.834 -9.109 1.00 98.75 105 LEU A O 1
ATOM 837 N N . SER A 1 106 ? -0.964 -2.697 -9.232 1.00 98.81 106 SER A N 1
ATOM 838 C CA . SER A 1 106 ? -1.110 -2.638 -10.681 1.00 98.81 106 SER A CA 1
ATOM 839 C C . SER A 1 106 ? -1.863 -1.398 -11.152 1.00 98.81 106 SER A C 1
ATOM 841 O O . SER A 1 106 ? -2.671 -0.822 -10.423 1.00 98.81 106 SER A O 1
ATOM 843 N N . SER A 1 107 ? -1.642 -0.989 -12.400 1.00 98.69 107 SER A N 1
ATOM 844 C CA . SER A 1 107 ? -2.324 0.169 -12.999 1.00 98.69 107 SER A CA 1
ATOM 845 C C . SER A 1 107 ? -2.114 1.452 -12.183 1.00 98.69 107 SER A C 1
ATOM 847 O O . SER A 1 107 ? -3.071 2.091 -11.751 1.00 98.69 107 SER A O 1
ATOM 849 N N . ASN A 1 108 ? -0.851 1.797 -11.941 1.00 98.81 108 ASN A N 1
ATOM 850 C CA . ASN A 1 108 ? -0.427 3.026 -11.268 1.00 98.81 108 ASN A CA 1
ATOM 851 C C . ASN A 1 108 ? 0.606 3.767 -12.144 1.00 98.81 108 ASN A C 1
ATOM 853 O O . ASN A 1 108 ? 0.701 3.557 -13.358 1.00 98.81 108 ASN A O 1
ATOM 857 N N . HIS A 1 109 ? 1.364 4.693 -11.560 1.00 98.38 109 HIS A N 1
ATOM 858 C CA . HIS A 1 109 ? 2.428 5.447 -12.223 1.00 98.38 109 HIS A CA 1
ATOM 859 C C . HIS A 1 109 ? 3.807 5.187 -11.602 1.00 98.38 109 HIS A C 1
ATOM 861 O O . HIS A 1 109 ? 4.695 6.033 -11.676 1.00 98.38 109 HIS A O 1
ATOM 867 N N . ILE A 1 110 ? 3.995 4.018 -10.987 1.00 98.12 110 ILE A N 1
ATOM 868 C CA . ILE A 1 110 ? 5.189 3.695 -10.207 1.00 98.12 110 ILE A CA 1
ATOM 869 C C . ILE A 1 110 ? 6.382 3.516 -11.145 1.00 98.12 110 ILE A C 1
ATOM 871 O O . ILE A 1 110 ? 6.359 2.699 -12.066 1.00 98.12 110 ILE A O 1
ATOM 875 N N . GLU A 1 111 ? 7.457 4.253 -10.883 1.00 96.62 111 GLU A N 1
ATOM 876 C CA . GLU A 1 111 ? 8.713 4.119 -11.630 1.00 96.62 111 GLU A CA 1
ATOM 877 C C . GLU A 1 111 ? 9.730 3.224 -10.919 1.00 96.62 111 GLU A C 1
ATOM 879 O O . GLU A 1 111 ? 10.570 2.585 -11.561 1.00 96.62 111 GLU A O 1
ATOM 884 N N . LYS A 1 112 ? 9.681 3.198 -9.582 1.00 95.69 112 LYS A N 1
ATOM 885 C CA . LYS A 1 112 ? 10.596 2.452 -8.715 1.00 95.69 112 LYS A CA 1
ATOM 886 C C . LYS A 1 112 ? 9.870 1.979 -7.463 1.00 95.69 112 LYS A C 1
ATOM 888 O O . LYS A 1 112 ? 9.045 2.695 -6.904 1.00 95.69 112 LYS A O 1
ATOM 893 N N . LEU A 1 113 ? 10.255 0.800 -6.994 1.00 96.94 113 LEU A N 1
ATOM 894 C CA . LEU A 1 113 ? 9.865 0.283 -5.688 1.00 96.94 113 LEU A CA 1
ATOM 895 C C . LEU A 1 113 ? 10.933 0.634 -4.637 1.00 96.94 113 LEU A C 1
ATOM 897 O O . LEU A 1 113 ? 12.124 0.610 -4.972 1.00 96.94 113 LEU A O 1
ATOM 901 N N . PRO A 1 114 ? 10.552 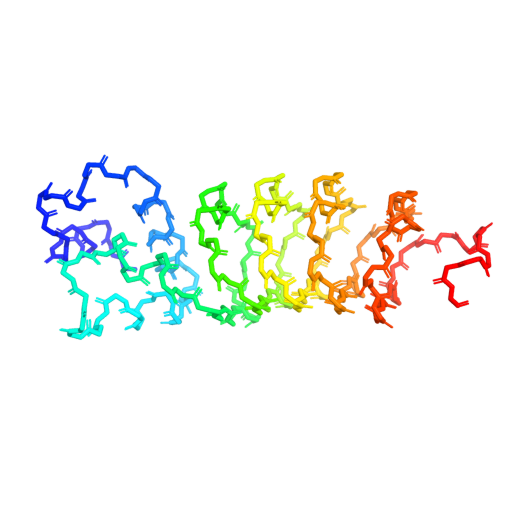0.928 -3.381 1.00 97.00 114 PRO A N 1
ATOM 902 C CA . PRO A 1 114 ? 11.519 1.085 -2.303 1.00 97.00 114 PRO A CA 1
ATOM 903 C C . PRO A 1 114 ? 12.187 -0.269 -1.988 1.00 97.00 114 PRO A C 1
ATOM 905 O O . PRO A 1 114 ? 11.499 -1.294 -1.991 1.00 97.00 114 PRO A O 1
ATOM 908 N N . PRO A 1 115 ? 13.500 -0.303 -1.677 1.00 96.88 115 PRO A N 1
ATOM 909 C CA . PRO A 1 115 ? 14.200 -1.532 -1.286 1.00 96.88 115 PRO A CA 1
ATOM 910 C C . PRO A 1 115 ? 13.570 -2.264 -0.101 1.00 96.88 115 PRO A C 1
ATOM 912 O O . PRO A 1 115 ? 13.666 -3.483 -0.004 1.00 96.88 115 PRO A O 1
ATOM 915 N N . ASP A 1 116 ? 12.883 -1.531 0.773 1.00 97.44 116 ASP A N 1
ATOM 916 C CA . ASP A 1 116 ? 12.179 -2.070 1.932 1.00 97.44 116 ASP A CA 1
ATOM 917 C C . ASP A 1 116 ? 11.060 -3.061 1.584 1.00 97.44 116 ASP A C 1
ATOM 919 O O . ASP A 1 116 ? 10.683 -3.842 2.450 1.00 97.44 116 ASP A O 1
ATOM 923 N N . ILE A 1 117 ? 10.577 -3.122 0.333 1.00 96.69 117 ILE A N 1
ATOM 924 C CA . ILE A 1 117 ? 9.662 -4.197 -0.099 1.00 96.69 117 ILE A CA 1
ATOM 925 C C . ILE A 1 117 ? 10.284 -5.586 0.098 1.00 96.69 117 ILE A C 1
ATOM 927 O O . ILE A 1 117 ? 9.563 -6.533 0.397 1.00 96.69 117 ILE A O 1
ATOM 931 N N . ALA A 1 118 ? 11.612 -5.714 0.031 1.00 95.88 118 ALA A N 1
ATOM 932 C CA . ALA A 1 118 ? 12.295 -6.977 0.307 1.00 95.88 118 ALA A CA 1
ATOM 933 C C . ALA A 1 118 ? 12.164 -7.445 1.773 1.00 95.88 118 ALA A C 1
ATOM 935 O O . ALA A 1 118 ? 12.462 -8.597 2.072 1.00 95.88 118 ALA A O 1
ATOM 936 N N . LYS A 1 119 ? 11.713 -6.579 2.694 1.00 96.25 119 LYS A N 1
ATOM 937 C CA . LYS A 1 119 ? 11.437 -6.931 4.099 1.00 96.25 119 LYS A CA 1
ATOM 938 C C . LYS A 1 119 ? 10.081 -7.616 4.290 1.00 96.25 119 LYS A C 1
ATOM 940 O O . LYS A 1 119 ? 9.799 -8.096 5.385 1.00 96.25 119 LYS A O 1
ATOM 945 N N . LEU A 1 120 ? 9.244 -7.668 3.254 1.00 96.62 120 LEU A N 1
ATOM 946 C CA . LEU A 1 120 ? 7.945 -8.335 3.283 1.00 96.62 120 LEU A CA 1
ATOM 947 C C . LEU A 1 120 ? 8.122 -9.856 3.171 1.00 96.62 120 LEU A C 1
ATOM 949 O O . LEU A 1 120 ? 7.828 -10.457 2.142 1.00 96.62 120 LEU A O 1
ATOM 953 N N . LEU A 1 121 ? 8.638 -10.477 4.233 1.00 92.69 121 LEU A N 1
ATOM 954 C CA . LEU A 1 121 ? 9.033 -11.891 4.237 1.00 92.69 121 LEU A CA 1
ATOM 955 C C . LEU A 1 121 ? 7.859 -12.859 4.008 1.00 92.69 121 LEU A C 1
ATOM 957 O O . LEU A 1 121 ? 8.076 -13.968 3.530 1.00 92.69 121 LEU A O 1
ATOM 961 N N . SER A 1 122 ? 6.630 -12.437 4.322 1.00 97.06 122 SER A N 1
ATOM 962 C CA . SER A 1 122 ? 5.409 -13.234 4.124 1.00 97.06 122 SER A CA 1
ATOM 963 C C . SER A 1 122 ? 4.750 -13.019 2.757 1.00 97.06 122 SER A C 1
ATOM 965 O O . SER A 1 122 ? 3.727 -13.645 2.470 1.00 97.06 122 SER A O 1
ATOM 967 N N . LEU A 1 123 ? 5.298 -12.139 1.908 1.00 98.31 123 LEU A N 1
ATOM 968 C CA . LEU A 1 123 ? 4.660 -11.759 0.651 1.00 98.31 123 LEU A CA 1
ATOM 969 C C . LEU A 1 123 ? 4.744 -12.885 -0.371 1.00 98.31 123 LEU A C 1
ATOM 971 O O . LEU A 1 123 ? 5.825 -13.256 -0.820 1.00 98.31 123 LEU A O 1
ATOM 975 N N . LYS A 1 124 ? 3.576 -13.365 -0.793 1.00 98.38 124 LYS A N 1
ATOM 976 C CA . LYS A 1 124 ? 3.426 -14.450 -1.767 1.00 98.38 124 LYS A CA 1
ATOM 977 C C . LYS A 1 124 ? 3.047 -13.954 -3.148 1.00 98.38 124 LYS A C 1
ATOM 979 O O . LYS A 1 124 ? 3.413 -14.573 -4.142 1.00 98.38 124 LYS A O 1
ATOM 984 N N . SER A 1 125 ? 2.300 -12.857 -3.224 1.00 98.56 125 SER A N 1
ATOM 985 C CA . SER A 1 125 ? 1.815 -12.308 -4.485 1.00 98.56 125 SER A CA 1
ATOM 986 C C . SER A 1 125 ? 2.079 -10.813 -4.560 1.00 98.56 125 SER A C 1
ATOM 988 O O . SER A 1 125 ? 1.547 -10.042 -3.760 1.00 98.56 125 SER A O 1
ATOM 990 N N . LEU A 1 126 ? 2.852 -10.408 -5.566 1.00 98.44 126 LEU A N 1
ATOM 991 C CA . LEU A 1 126 ? 3.138 -9.016 -5.887 1.00 98.44 126 LEU A CA 1
ATOM 992 C C . LEU A 1 126 ? 2.711 -8.726 -7.325 1.00 98.44 126 LEU A C 1
ATOM 994 O O . LEU A 1 126 ? 3.261 -9.285 -8.274 1.00 98.44 126 LEU A O 1
ATOM 998 N N . ASN A 1 127 ? 1.753 -7.820 -7.492 1.00 98.56 127 ASN A N 1
ATOM 999 C CA . ASN A 1 127 ? 1.362 -7.322 -8.805 1.00 98.56 127 ASN A CA 1
ATOM 1000 C C . ASN A 1 127 ? 1.792 -5.863 -8.956 1.00 98.56 127 ASN A C 1
ATOM 1002 O O . ASN A 1 127 ? 1.288 -4.979 -8.267 1.00 98.56 127 ASN A O 1
ATOM 1006 N N . ILE A 1 128 ? 2.724 -5.619 -9.872 1.00 97.94 128 ILE A N 1
ATOM 1007 C CA . ILE A 1 128 ? 3.214 -4.286 -10.246 1.00 97.94 128 ILE A CA 1
ATOM 1008 C C . ILE A 1 128 ? 3.029 -4.032 -11.744 1.00 97.94 128 ILE A C 1
ATOM 1010 O O . ILE A 1 128 ? 3.675 -3.150 -12.314 1.00 97.94 128 ILE A O 1
ATOM 1014 N N . SER A 1 129 ? 2.150 -4.793 -12.398 1.00 98.06 129 SER A N 1
ATOM 1015 C CA . SER A 1 129 ? 1.846 -4.622 -13.816 1.00 98.06 129 SER A CA 1
ATOM 1016 C C . SER A 1 129 ? 1.231 -3.254 -14.121 1.00 98.06 129 SER A C 1
ATOM 1018 O O . SER A 1 129 ? 0.707 -2.584 -13.230 1.00 98.06 129 SER A O 1
ATOM 1020 N N . TRP A 1 130 ? 1.280 -2.819 -15.380 1.00 98.06 130 TRP A N 1
ATOM 1021 C CA . TRP A 1 130 ? 0.703 -1.534 -15.806 1.00 98.06 130 TRP A CA 1
ATOM 1022 C C . TRP A 1 130 ? 1.237 -0.345 -14.990 1.00 98.06 130 TRP A C 1
ATOM 1024 O O . TRP A 1 130 ? 0.485 0.447 -14.427 1.00 98.06 130 TRP A O 1
ATOM 1034 N N . ASN A 1 131 ? 2.560 -0.247 -14.907 1.00 98.44 131 ASN A N 1
ATOM 1035 C CA . ASN A 1 131 ? 3.284 0.844 -14.259 1.00 98.44 131 ASN A CA 1
ATOM 1036 C C . ASN A 1 131 ? 4.352 1.405 -15.220 1.00 98.44 131 ASN A C 1
ATOM 1038 O O . ASN A 1 131 ? 4.421 1.031 -16.394 1.00 98.44 131 ASN A O 1
ATOM 1042 N N . HIS A 1 132 ? 5.194 2.331 -14.755 1.00 96.81 132 HIS A N 1
ATOM 1043 C CA . HIS A 1 132 ? 6.208 2.999 -15.585 1.00 96.81 132 HIS A CA 1
ATOM 1044 C C . HIS A 1 132 ? 7.636 2.541 -15.271 1.00 96.81 132 HIS A C 1
ATOM 1046 O O . HIS A 1 132 ? 8.595 3.264 -15.547 1.00 96.81 132 HIS A O 1
ATOM 1052 N N . MET A 1 133 ? 7.812 1.341 -14.711 1.00 94.75 133 MET A N 1
ATOM 1053 C CA . MET A 1 133 ? 9.132 0.861 -14.304 1.00 94.75 133 MET A CA 1
ATOM 1054 C C . MET A 1 133 ? 10.029 0.626 -15.517 1.00 94.75 133 MET A C 1
ATOM 1056 O O . MET A 1 133 ? 9.708 -0.164 -16.402 1.00 94.75 133 MET A O 1
ATOM 1060 N N . ASN A 1 134 ? 11.188 1.285 -15.539 1.00 92.62 134 ASN A N 1
ATOM 1061 C CA . ASN A 1 134 ? 12.194 1.115 -16.596 1.00 92.62 134 ASN A CA 1
ATOM 1062 C C . ASN A 1 134 ? 13.144 -0.065 -16.329 1.00 92.62 134 ASN A C 1
ATOM 1064 O O . ASN A 1 134 ? 13.806 -0.557 -17.243 1.00 92.62 134 ASN A O 1
ATOM 1068 N N . GLN A 1 135 ? 13.221 -0.511 -15.075 1.00 91.44 135 GLN A N 1
ATOM 1069 C CA . GLN A 1 135 ? 14.043 -1.631 -14.630 1.00 91.44 135 GLN A CA 1
ATOM 1070 C C . GLN A 1 135 ? 13.376 -2.325 -13.444 1.00 91.44 135 GLN A C 1
ATOM 1072 O O . GLN A 1 135 ? 12.728 -1.668 -12.626 1.00 91.44 135 GLN A O 1
ATOM 1077 N N . LEU A 1 136 ? 13.573 -3.636 -13.330 1.00 90.62 136 LEU A N 1
ATOM 1078 C CA . LEU A 1 136 ? 13.201 -4.369 -12.127 1.00 90.62 136 LEU A CA 1
ATOM 1079 C C . LEU A 1 136 ? 14.319 -4.242 -11.084 1.00 90.62 136 LEU A C 1
ATOM 1081 O O . LEU A 1 136 ? 15.490 -4.420 -11.434 1.00 90.62 136 LEU A O 1
ATOM 1085 N N . PRO A 1 137 ? 13.999 -3.926 -9.818 1.00 90.69 137 PRO A N 1
ATOM 1086 C CA . PRO A 1 137 ? 14.988 -3.929 -8.753 1.00 90.69 137 PRO A CA 1
ATOM 1087 C C . PRO A 1 137 ? 15.577 -5.324 -8.539 1.00 90.69 137 PRO A C 1
ATOM 1089 O O . PRO A 1 137 ? 14.846 -6.313 -8.510 1.00 90.69 137 PRO A O 1
ATOM 1092 N N . SER A 1 138 ? 16.891 -5.406 -8.326 1.00 90.56 138 SER A N 1
ATOM 1093 C CA . SER A 1 138 ? 17.581 -6.686 -8.118 1.00 90.56 138 SER A CA 1
ATOM 1094 C C . SER A 1 138 ? 17.119 -7.421 -6.860 1.00 90.56 138 SER A C 1
ATOM 1096 O O . SER A 1 138 ? 17.176 -8.639 -6.829 1.00 90.56 138 SER A O 1
ATOM 1098 N N . PHE A 1 139 ? 16.617 -6.714 -5.843 1.00 91.69 139 PHE A N 1
ATOM 1099 C CA . PHE A 1 139 ? 16.104 -7.346 -4.624 1.00 91.69 139 PHE A CA 1
ATOM 1100 C C . PHE A 1 139 ? 14.861 -8.218 -4.861 1.00 91.69 139 PHE A C 1
ATOM 1102 O O . PHE A 1 139 ? 14.553 -9.057 -4.024 1.00 91.69 139 PHE A O 1
ATOM 1109 N N . LEU A 1 140 ? 14.148 -8.068 -5.988 1.00 90.50 140 LEU A N 1
ATOM 1110 C CA . LEU A 1 140 ? 13.027 -8.961 -6.307 1.00 90.50 140 LEU A CA 1
ATOM 1111 C C . LEU A 1 140 ? 13.498 -10.414 -6.468 1.00 90.50 140 LEU A C 1
ATOM 1113 O O . LEU A 1 140 ? 12.735 -11.328 -6.183 1.00 90.50 140 LEU A O 1
ATOM 1117 N N . SER A 1 141 ? 14.761 -10.639 -6.858 1.00 86.12 141 SER A N 1
ATOM 1118 C CA . SER A 1 141 ? 15.327 -11.990 -6.953 1.00 86.12 141 SER A CA 1
ATOM 1119 C C . SER A 1 141 ? 15.686 -12.611 -5.603 1.00 86.12 141 SER A C 1
ATOM 1121 O O . SER A 1 141 ? 16.031 -13.784 -5.579 1.00 86.12 141 SER A O 1
ATOM 1123 N N . SER A 1 142 ? 15.695 -11.836 -4.513 1.00 86.31 142 SER A N 1
ATOM 1124 C CA . SER A 1 142 ? 15.978 -12.324 -3.154 1.00 86.31 142 SER A CA 1
ATOM 1125 C C . SER A 1 142 ? 14.715 -12.488 -2.305 1.00 86.31 142 SER A C 1
ATOM 1127 O O . SER A 1 142 ? 14.809 -12.734 -1.107 1.00 86.31 142 SER A O 1
ATOM 1129 N N . MET A 1 143 ? 13.531 -12.285 -2.887 1.00 91.19 143 MET A N 1
ATOM 1130 C CA . MET A 1 143 ? 12.256 -12.485 -2.201 1.00 91.19 143 MET A CA 1
ATOM 1131 C C . MET A 1 143 ? 11.846 -13.958 -2.308 1.00 91.19 143 MET A C 1
ATOM 1133 O O . MET A 1 143 ? 10.948 -14.298 -3.070 1.00 91.19 143 MET A O 1
ATOM 1137 N N . ASP A 1 144 ? 12.517 -14.828 -1.548 1.00 86.12 144 ASP A N 1
ATOM 1138 C CA . ASP A 1 144 ? 12.370 -16.293 -1.644 1.00 86.12 144 ASP A CA 1
ATOM 1139 C C . ASP A 1 144 ? 10.938 -16.801 -1.378 1.00 86.12 144 ASP A C 1
ATOM 1141 O O . ASP A 1 144 ? 10.561 -17.874 -1.844 1.00 86.12 144 ASP A O 1
ATOM 1145 N N . GLY A 1 145 ? 10.127 -16.035 -0.638 1.00 91.31 145 GLY A N 1
ATOM 1146 C CA . GLY A 1 145 ? 8.722 -16.354 -0.358 1.00 91.31 145 GLY A CA 1
ATOM 1147 C C . GLY A 1 145 ? 7.735 -15.962 -1.465 1.00 91.31 145 GLY A C 1
ATOM 1148 O O . GLY A 1 145 ? 6.555 -16.301 -1.371 1.00 91.31 145 GLY A O 1
ATOM 1149 N N . LEU A 1 146 ? 8.188 -15.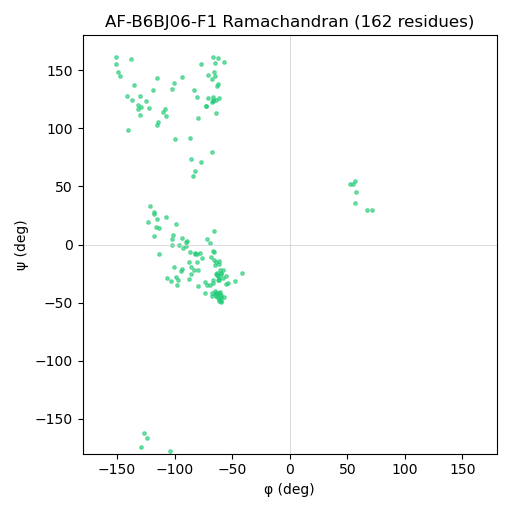250 -2.504 1.00 95.88 146 LEU A N 1
ATOM 1150 C CA . LEU A 1 146 ? 7.319 -14.723 -3.549 1.00 95.88 146 LEU A CA 1
ATOM 1151 C C . LEU A 1 146 ? 6.958 -15.819 -4.561 1.00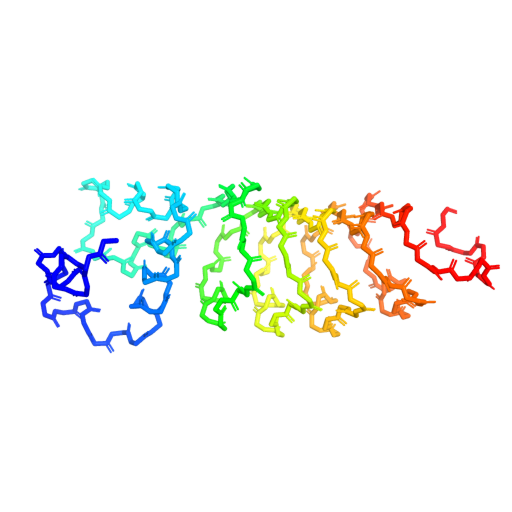 95.88 146 LEU A C 1
ATOM 1153 O O . LEU A 1 146 ? 7.773 -16.241 -5.375 1.00 95.88 146 LEU A O 1
ATOM 1157 N N . GLU A 1 147 ? 5.703 -16.253 -4.532 1.00 96.25 147 GLU A N 1
ATOM 1158 C CA . GLU A 1 147 ? 5.172 -17.312 -5.396 1.00 96.25 147 GLU A CA 1
ATOM 1159 C C . GLU A 1 147 ? 4.667 -16.762 -6.743 1.00 96.25 147 GLU A C 1
ATOM 1161 O O . GLU A 1 147 ? 4.664 -17.466 -7.754 1.00 96.25 147 GLU A O 1
ATOM 1166 N N . LYS A 1 148 ? 4.194 -15.509 -6.763 1.00 96.69 148 LYS A N 1
ATOM 1167 C CA . LYS A 1 148 ? 3.600 -14.860 -7.938 1.00 96.69 148 LYS A CA 1
ATOM 1168 C C . LYS A 1 148 ? 4.095 -13.428 -8.074 1.00 96.69 148 LYS A C 1
ATOM 1170 O O . LYS A 1 148 ? 3.906 -12.606 -7.177 1.00 96.69 148 LYS A O 1
ATOM 1175 N N . LEU A 1 149 ? 4.662 -13.123 -9.237 1.00 95.69 149 LEU A N 1
ATOM 1176 C CA . LEU A 1 149 ? 5.119 -11.789 -9.600 1.00 95.69 149 LEU A CA 1
ATOM 1177 C C . LEU A 1 149 ? 4.598 -11.423 -10.991 1.00 95.69 149 LEU A C 1
ATOM 1179 O O . LEU A 1 149 ? 4.979 -12.046 -11.979 1.00 95.69 149 LEU A O 1
ATOM 1183 N N . ASP A 1 150 ? 3.764 -10.388 -11.074 1.00 96.19 150 ASP A N 1
ATOM 1184 C CA . ASP A 1 150 ? 3.356 -9.809 -12.357 1.00 96.19 150 ASP A CA 1
ATOM 1185 C C . ASP A 1 150 ? 4.018 -8.444 -12.559 1.00 96.19 150 ASP A C 1
ATOM 1187 O O . ASP A 1 150 ? 3.790 -7.494 -11.806 1.00 96.19 150 ASP A O 1
ATOM 1191 N N . THR A 1 151 ? 4.854 -8.358 -13.594 1.00 94.69 151 THR A N 1
ATOM 1192 C CA . THR A 1 151 ? 5.560 -7.137 -14.013 1.00 94.69 151 THR A CA 1
ATOM 1193 C C . THR A 1 151 ? 5.175 -6.686 -15.420 1.00 94.69 151 THR A C 1
ATOM 1195 O O . THR A 1 151 ? 5.786 -5.760 -15.965 1.00 94.69 151 THR A O 1
ATOM 1198 N N . SER A 1 152 ? 4.167 -7.323 -16.022 1.00 94.75 152 SER A N 1
ATOM 1199 C CA . SER A 1 152 ? 3.723 -7.047 -17.386 1.00 94.75 152 SER A CA 1
ATOM 1200 C C . SER A 1 152 ? 3.320 -5.582 -17.569 1.00 94.75 152 SER A C 1
ATOM 1202 O O . SER A 1 152 ? 3.003 -4.874 -16.616 1.00 94.75 152 SER A O 1
ATOM 1204 N N . TRP A 1 153 ? 3.357 -5.086 -18.806 1.00 95.06 153 TRP A N 1
ATOM 1205 C CA . TRP A 1 153 ? 2.956 -3.703 -19.106 1.00 95.06 153 TRP A CA 1
ATOM 1206 C C . TRP A 1 153 ? 3.727 -2.637 -18.308 1.00 95.06 153 TRP A C 1
ATOM 1208 O O . TRP A 1 153 ? 3.184 -1.601 -17.935 1.00 95.06 153 TRP A O 1
ATOM 1218 N N . ASN A 1 154 ? 5.012 -2.895 -18.064 1.00 94.81 154 ASN A N 1
ATOM 1219 C CA . ASN A 1 154 ? 5.991 -1.891 -17.661 1.00 94.81 154 ASN A CA 1
ATOM 1220 C C . ASN A 1 154 ? 6.897 -1.515 -18.845 1.00 94.81 154 ASN A C 1
ATOM 1222 O O . ASN A 1 154 ? 6.753 -2.020 -19.959 1.00 94.81 154 ASN A O 1
ATOM 1226 N N . ARG A 1 155 ? 7.874 -0.639 -18.601 1.00 92.62 155 ARG A N 1
ATOM 1227 C CA . ARG A 1 155 ? 8.883 -0.203 -19.583 1.00 92.62 155 ARG A CA 1
ATOM 1228 C C . ARG A 1 155 ? 10.209 -0.948 -19.423 1.00 92.62 155 ARG A C 1
ATOM 1230 O O . ARG A 1 155 ? 11.245 -0.490 -19.909 1.00 92.62 155 ARG A O 1
ATOM 1237 N N . VAL A 1 156 ? 10.187 -2.083 -18.721 1.00 85.06 156 VAL A N 1
ATOM 1238 C CA . VAL A 1 156 ? 11.373 -2.888 -18.439 1.00 85.06 156 VAL A CA 1
ATOM 1239 C C . VAL A 1 156 ? 11.915 -3.410 -19.760 1.00 85.06 156 VAL A C 1
ATOM 1241 O O . VAL A 1 156 ? 11.289 -4.223 -20.441 1.00 85.06 156 VAL A O 1
ATOM 1244 N N . LYS A 1 157 ? 13.104 -2.940 -20.135 1.00 73.81 157 LYS A N 1
ATOM 1245 C CA . LYS A 1 157 ? 13.819 -3.512 -21.274 1.00 73.81 157 LYS A CA 1
ATOM 1246 C C . LYS A 1 157 ? 14.207 -4.936 -20.899 1.00 73.81 157 LYS A C 1
ATOM 1248 O O . LYS A 1 157 ? 14.794 -5.165 -19.847 1.00 73.81 157 LYS A O 1
ATOM 1253 N N . ASN A 1 158 ? 13.835 -5.880 -21.754 1.00 55.16 158 ASN A N 1
ATOM 1254 C CA . ASN A 1 158 ? 13.951 -7.315 -21.529 1.00 55.16 158 ASN A CA 1
ATOM 1255 C C . ASN A 1 158 ? 15.438 -7.737 -21.494 1.00 55.16 158 ASN A C 1
ATOM 1257 O O . ASN A 1 158 ? 15.987 -8.164 -22.506 1.00 55.16 158 ASN A O 1
ATOM 1261 N N . THR A 1 159 ? 16.127 -7.527 -20.368 1.00 47.91 159 THR A N 1
ATOM 1262 C CA . THR A 1 159 ? 17.579 -7.760 -20.246 1.00 47.91 159 THR A CA 1
ATOM 1263 C C . THR A 1 159 ? 17.950 -8.893 -19.297 1.00 47.91 159 THR A C 1
ATOM 1265 O O . THR A 1 159 ? 19.102 -9.308 -19.308 1.00 47.91 159 THR A O 1
ATOM 1268 N N . ASN A 1 160 ? 17.008 -9.465 -18.537 1.00 44.19 160 ASN A N 1
ATOM 1269 C CA . ASN A 1 160 ? 17.288 -10.601 -17.655 1.00 44.19 160 ASN A CA 1
ATOM 1270 C C . ASN A 1 160 ? 16.151 -11.630 -17.664 1.00 44.19 160 ASN A C 1
ATOM 1272 O O . ASN A 1 160 ? 15.182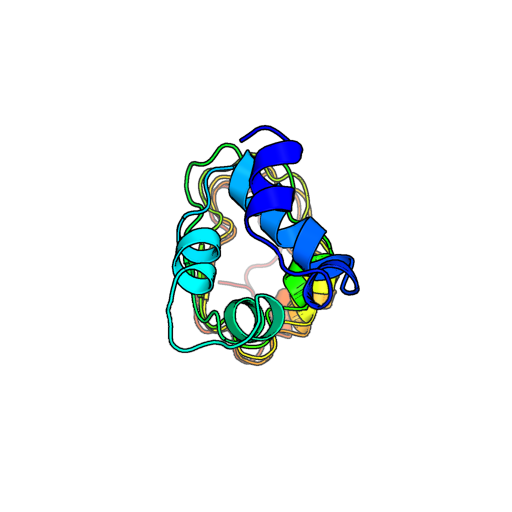 -11.517 -16.921 1.00 44.19 160 ASN A O 1
ATOM 1276 N N . ARG A 1 161 ? 16.325 -12.694 -18.459 1.00 44.25 161 ARG A N 1
ATOM 1277 C CA . ARG A 1 161 ? 15.444 -13.880 -18.545 1.00 44.25 161 ARG A CA 1
ATOM 1278 C C . ARG A 1 161 ? 15.385 -14.743 -17.265 1.00 44.25 161 ARG A C 1
ATOM 1280 O O . ARG A 1 161 ? 14.906 -15.863 -17.328 1.00 44.25 161 ARG A O 1
ATOM 1287 N N . LYS A 1 162 ? 15.912 -14.279 -16.127 1.00 46.94 162 LYS A N 1
ATOM 1288 C CA . LYS A 1 162 ? 15.963 -15.057 -14.871 1.00 46.94 162 LYS A CA 1
ATOM 1289 C C . LYS A 1 162 ? 14.819 -14.761 -13.895 1.00 46.94 162 LYS A C 1
ATOM 1291 O O . LYS A 1 162 ? 14.810 -15.332 -12.815 1.00 46.94 162 LYS A O 1
ATOM 1296 N N . LEU A 1 163 ? 13.908 -13.854 -14.242 1.00 48.22 163 LEU A N 1
ATOM 1297 C CA . LEU A 1 163 ? 12.839 -13.386 -13.348 1.00 48.22 163 LEU A CA 1
ATOM 1298 C C . LEU A 1 163 ? 11.428 -13.797 -13.809 1.00 48.22 163 LEU A C 1
ATOM 1300 O O . LEU A 1 163 ? 10.456 -13.227 -13.322 1.00 48.22 163 LEU A O 1
ATOM 1304 N N . ILE A 1 164 ? 11.316 -14.739 -14.754 1.00 41.41 164 ILE A N 1
ATOM 1305 C CA . ILE A 1 164 ? 10.045 -15.304 -15.239 1.00 41.41 164 ILE A CA 1
ATOM 1306 C C . ILE A 1 164 ? 10.177 -16.822 -15.284 1.00 41.41 164 ILE A C 1
ATOM 1308 O O . ILE A 1 164 ? 11.207 -17.275 -15.838 1.00 41.41 164 ILE A O 1
#

pLDDT: mean 88.47, std 16.44, range [37.06, 98.88]

Secondary structure (DSSP, 8-state):
--HHHHHTTS-TTGGG-HHHHHHHHHHHHHT-HHHHHHHT-TT-SSHHHHHHT--EEE-TTS------GGGGG-TT--EEE--SS--S---GGGGG-TT--EEE--SS------GGGGG-TT--EEE--SS--SS--GGGGG-TT--EEE-TTS---S--TT--